Protein AF-A0A7S0GZ82-F1 (afdb_monomer)

Structure (mmCIF, N/CA/C/O backbone):
data_AF-A0A7S0GZ82-F1
#
_entry.id   AF-A0A7S0GZ82-F1
#
loop_
_atom_site.group_PDB
_atom_site.id
_atom_site.type_symbol
_atom_site.label_atom_id
_atom_site.label_alt_id
_atom_site.label_comp_id
_atom_site.label_asym_id
_atom_site.label_entity_id
_atom_site.label_seq_id
_atom_site.pdbx_PDB_ins_code
_atom_site.Cartn_x
_atom_site.Cartn_y
_atom_site.Cartn_z
_atom_site.occupancy
_atom_site.B_iso_or_equiv
_atom_site.auth_seq_id
_atom_site.auth_comp_id
_atom_site.auth_asym_id
_atom_site.auth_atom_id
_atom_site.pdbx_PDB_model_num
ATOM 1 N N . HIS A 1 1 ? 10.972 -6.350 17.925 1.00 55.09 1 HIS A N 1
ATOM 2 C CA . HIS A 1 1 ? 10.378 -7.215 16.885 1.00 55.09 1 HIS A CA 1
ATOM 3 C C . HIS A 1 1 ? 10.579 -6.551 15.527 1.00 55.09 1 HIS A C 1
ATOM 5 O O . HIS A 1 1 ? 10.264 -5.374 15.407 1.00 55.09 1 HIS A O 1
ATOM 11 N N . GLY A 1 2 ? 11.184 -7.245 14.557 1.00 80.50 2 GLY A N 1
ATOM 12 C CA . GLY A 1 2 ? 11.593 -6.680 13.264 1.00 80.50 2 GLY A CA 1
ATOM 13 C C . GLY A 1 2 ? 10.922 -7.385 12.092 1.00 80.50 2 GLY A C 1
ATOM 14 O O . GLY A 1 2 ? 11.590 -8.110 11.371 1.00 80.50 2 GLY A O 1
ATOM 15 N N . PHE A 1 3 ? 9.617 -7.181 11.917 1.00 86.56 3 PHE A N 1
ATOM 16 C CA . PHE A 1 3 ? 8.855 -7.763 10.811 1.00 86.56 3 PHE A CA 1
ATOM 17 C C . PHE A 1 3 ? 8.392 -6.688 9.828 1.00 86.56 3 PHE A C 1
ATOM 19 O O . PHE A 1 3 ? 8.138 -5.553 10.230 1.00 86.56 3 PHE A O 1
ATOM 26 N N . ILE A 1 4 ? 8.271 -7.078 8.562 1.00 88.12 4 ILE A N 1
ATOM 27 C CA . ILE A 1 4 ? 7.605 -6.334 7.491 1.00 88.12 4 ILE A CA 1
ATOM 28 C C . ILE A 1 4 ? 6.388 -7.164 7.082 1.00 88.12 4 ILE A C 1
ATOM 30 O O . ILE A 1 4 ? 6.534 -8.348 6.779 1.00 88.12 4 ILE A O 1
ATOM 34 N N . HIS A 1 5 ? 5.199 -6.575 7.091 1.00 91.12 5 HIS A N 1
ATOM 35 C CA . HIS A 1 5 ? 3.940 -7.257 6.810 1.00 91.12 5 HIS A CA 1
ATOM 36 C C . HIS A 1 5 ? 3.747 -7.540 5.316 1.00 91.12 5 HIS A C 1
ATOM 38 O O . HIS A 1 5 ? 3.262 -8.614 4.966 1.00 91.12 5 HIS A O 1
ATOM 44 N N . ARG A 1 6 ? 4.113 -6.592 4.439 1.00 90.44 6 ARG A N 1
ATOM 45 C CA . ARG A 1 6 ? 4.006 -6.689 2.964 1.00 90.44 6 ARG A CA 1
ATOM 46 C C . ARG A 1 6 ? 2.587 -6.850 2.399 1.00 90.44 6 ARG A C 1
ATOM 48 O O . ARG A 1 6 ? 2.430 -7.120 1.213 1.00 90.44 6 ARG A O 1
ATOM 55 N N . ASP A 1 7 ? 1.548 -6.686 3.216 1.00 91.94 7 ASP A N 1
ATOM 56 C CA . ASP A 1 7 ? 0.157 -6.749 2.740 1.00 91.94 7 ASP A CA 1
ATOM 57 C C . ASP A 1 7 ? -0.799 -5.917 3.603 1.00 91.94 7 ASP A C 1
ATOM 59 O O . ASP A 1 7 ? -1.911 -6.326 3.926 1.00 91.94 7 ASP A O 1
ATOM 63 N N . ILE A 1 8 ? -0.361 -4.728 4.017 1.00 92.56 8 ILE A N 1
ATOM 64 C CA . ILE A 1 8 ? -1.237 -3.799 4.734 1.00 92.56 8 ILE A CA 1
ATOM 65 C C . ILE A 1 8 ? -2.266 -3.230 3.746 1.00 92.56 8 ILE A C 1
ATOM 67 O O . ILE A 1 8 ? -1.924 -2.520 2.803 1.00 92.56 8 ILE A O 1
ATOM 71 N N . ALA A 1 9 ? -3.534 -3.562 3.971 1.00 93.25 9 ALA A N 1
ATOM 72 C CA . ALA A 1 9 ? -4.683 -3.112 3.188 1.00 93.25 9 ALA A CA 1
ATOM 73 C C . ALA A 1 9 ? -5.940 -3.115 4.068 1.00 93.25 9 ALA A C 1
ATOM 75 O O . ALA A 1 9 ? -5.981 -3.831 5.072 1.00 93.25 9 ALA A O 1
ATOM 76 N N . CYS A 1 10 ? -7.003 -2.395 3.683 1.00 92.69 10 CYS A N 1
ATOM 77 C CA . CYS A 1 10 ? -8.222 -2.329 4.501 1.00 92.69 10 CYS A CA 1
ATOM 78 C C . CYS A 1 10 ? -8.836 -3.717 4.748 1.00 92.69 10 CYS A C 1
ATOM 80 O O . CYS A 1 10 ? -9.351 -3.970 5.833 1.00 92.69 10 CYS A O 1
ATOM 82 N N . ARG A 1 11 ? -8.733 -4.636 3.777 1.00 94.31 11 ARG A N 1
ATOM 83 C CA . ARG A 1 11 ? -9.207 -6.027 3.918 1.00 94.31 11 ARG A CA 1
ATOM 84 C C . ARG A 1 11 ? -8.518 -6.812 5.045 1.00 94.31 11 ARG A C 1
ATOM 86 O O . ARG A 1 11 ? -9.114 -7.749 5.557 1.00 94.31 11 ARG A O 1
ATOM 93 N N . ASN A 1 12 ? -7.310 -6.403 5.440 1.00 94.50 12 ASN A N 1
ATOM 94 C CA . ASN A 1 12 ? -6.502 -7.054 6.473 1.00 94.50 12 ASN A CA 1
ATOM 95 C C . ASN A 1 12 ? -6.578 -6.312 7.823 1.00 94.50 12 ASN A C 1
ATOM 97 O O . ASN A 1 12 ? -5.894 -6.688 8.777 1.00 94.50 12 ASN A O 1
ATOM 101 N N . ILE A 1 13 ? -7.425 -5.280 7.929 1.00 94.06 13 ILE A N 1
ATOM 102 C CA . ILE A 1 13 ? -7.748 -4.583 9.179 1.00 94.06 13 ILE A CA 1
ATOM 103 C C . ILE A 1 13 ? -9.045 -5.172 9.748 1.00 94.06 13 ILE A C 1
ATOM 105 O O . ILE A 1 13 ? -10.124 -5.009 9.182 1.00 94.06 13 ILE A O 1
ATOM 109 N N . LEU A 1 14 ? -8.955 -5.823 10.905 1.00 93.69 14 LEU A N 1
ATOM 110 C CA . LEU A 1 14 ? -10.099 -6.397 11.609 1.00 93.69 14 LEU A CA 1
ATOM 111 C C . LEU A 1 14 ? -10.657 -5.406 12.626 1.00 93.69 14 LEU A C 1
ATOM 113 O O . LEU A 1 14 ? -9.934 -4.946 13.510 1.00 93.69 14 LEU A O 1
ATOM 117 N N . VAL A 1 15 ? -11.960 -5.140 12.558 1.00 92.06 15 VAL A N 1
ATOM 118 C CA . VAL A 1 15 ? -12.691 -4.413 13.603 1.00 92.06 15 VAL A CA 1
ATOM 119 C C . VAL A 1 15 ? -13.235 -5.430 14.599 1.00 92.06 15 VAL A C 1
ATOM 121 O O . VAL A 1 15 ? -14.064 -6.264 14.250 1.00 92.06 15 VAL A O 1
ATOM 124 N N . THR A 1 16 ? -12.748 -5.387 15.838 1.00 89.12 16 THR A N 1
ATOM 125 C CA . THR A 1 16 ? -13.047 -6.421 16.845 1.00 89.12 16 THR A CA 1
ATOM 126 C C . THR A 1 16 ? -14.155 -6.007 17.807 1.00 89.12 16 THR A C 1
ATOM 128 O O . THR A 1 16 ? -15.093 -6.764 18.042 1.00 89.12 16 THR A O 1
ATOM 131 N N . HIS A 1 17 ? -14.082 -4.790 18.345 1.00 86.00 17 HIS A N 1
ATOM 132 C CA . HIS A 1 17 ? -15.064 -4.270 19.290 1.00 86.00 17 HIS A CA 1
ATOM 133 C C . HIS A 1 17 ? -15.337 -2.795 19.028 1.00 86.00 17 HIS A C 1
ATOM 135 O O . HIS A 1 17 ? -14.408 -2.018 18.815 1.00 86.00 17 HIS A O 1
ATOM 141 N N . VAL A 1 18 ? -16.611 -2.415 19.117 1.00 84.38 18 VAL A N 1
ATOM 142 C CA . VAL A 1 18 ? -17.058 -1.021 19.129 1.00 84.38 18 VAL A CA 1
ATOM 143 C C . VAL A 1 18 ? -17.829 -0.808 20.428 1.00 84.38 18 VAL A C 1
ATOM 145 O O . VAL A 1 18 ? -18.901 -1.381 20.618 1.00 84.38 18 VAL A O 1
ATOM 148 N N . ARG A 1 19 ? -17.266 -0.037 21.362 1.00 86.25 19 ARG A N 1
ATOM 149 C CA . ARG A 1 19 ? -17.923 0.329 22.630 1.00 86.25 19 ARG A CA 1
ATOM 150 C C . ARG A 1 19 ? -17.657 1.791 22.939 1.00 86.25 19 ARG A C 1
ATOM 152 O O . ARG A 1 19 ? -16.510 2.210 22.904 1.00 86.25 19 ARG A O 1
ATOM 159 N N . ASN A 1 20 ? -18.698 2.547 23.287 1.00 82.06 20 ASN A N 1
ATOM 160 C CA . ASN A 1 20 ? -18.589 3.947 23.719 1.00 82.06 20 ASN A CA 1
ATOM 161 C C . ASN A 1 20 ? -17.733 4.815 22.771 1.00 82.06 20 ASN A C 1
ATOM 163 O O . ASN A 1 20 ? -16.850 5.537 23.219 1.00 82.06 20 ASN A O 1
ATOM 167 N N . ASN A 1 21 ? -17.962 4.706 21.456 1.00 76.81 21 ASN A N 1
ATOM 168 C CA . ASN A 1 21 ? -17.175 5.362 20.395 1.00 76.81 21 ASN A CA 1
ATOM 169 C C . ASN A 1 21 ? -15.694 4.941 20.298 1.00 76.81 21 ASN A C 1
ATOM 171 O O . ASN A 1 21 ? -14.969 5.454 19.448 1.00 76.81 21 ASN A O 1
ATOM 175 N N . LEU A 1 22 ? -15.242 3.978 21.102 1.00 77.81 22 LEU A N 1
ATOM 176 C CA . LEU A 1 22 ? -13.926 3.368 20.985 1.00 77.81 22 LEU A CA 1
ATOM 177 C C . LEU A 1 22 ? -14.011 2.153 20.057 1.00 77.81 22 LEU A C 1
ATOM 179 O O . LEU A 1 22 ? -14.752 1.202 20.321 1.00 77.81 22 LEU A O 1
ATOM 183 N N . THR A 1 23 ? -13.242 2.192 18.971 1.00 86.31 23 THR A N 1
ATOM 184 C CA . THR A 1 23 ? -13.138 1.095 18.003 1.00 86.31 23 THR A CA 1
ATOM 185 C C . THR A 1 23 ? -11.793 0.404 18.178 1.00 86.31 23 THR A C 1
ATOM 187 O O . THR A 1 23 ? -10.749 1.026 18.001 1.00 86.31 23 THR A O 1
ATOM 190 N N . SER A 1 24 ? -11.806 -0.881 18.528 1.00 89.31 24 SER A N 1
ATOM 191 C CA . SER A 1 24 ? -10.594 -1.697 18.600 1.00 89.31 24 SER A CA 1
ATOM 192 C C . SER A 1 24 ? -10.333 -2.360 17.252 1.00 89.31 24 SER A C 1
ATOM 194 O O . SER A 1 24 ? -11.157 -3.146 16.769 1.00 89.31 24 SER A O 1
ATOM 196 N N . VAL A 1 25 ? -9.177 -2.049 16.664 1.00 91.56 25 VAL A N 1
ATOM 197 C CA . VAL A 1 25 ? -8.735 -2.588 15.375 1.00 91.56 25 VAL A CA 1
ATOM 198 C C . VAL A 1 25 ? -7.473 -3.430 15.530 1.00 91.56 25 VAL A C 1
ATOM 200 O O . VAL A 1 25 ? -6.63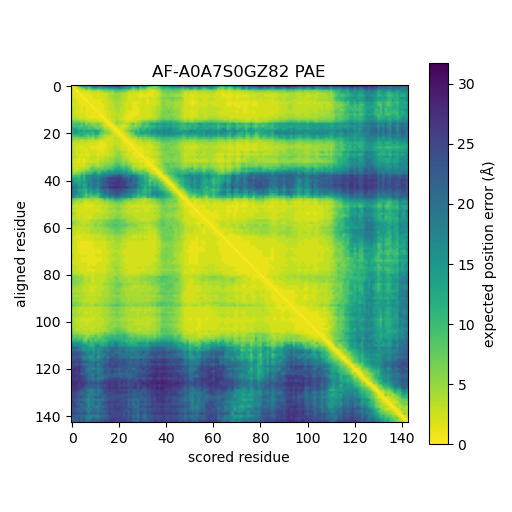5 -3.149 16.388 1.00 91.56 25 VAL A O 1
ATOM 203 N N . LYS A 1 26 ? -7.336 -4.473 14.709 1.00 92.69 26 LYS A N 1
ATOM 204 C CA . LYS A 1 26 ? -6.149 -5.337 14.663 1.00 92.69 26 LYS A CA 1
ATOM 205 C C . LYS A 1 26 ? -5.717 -5.5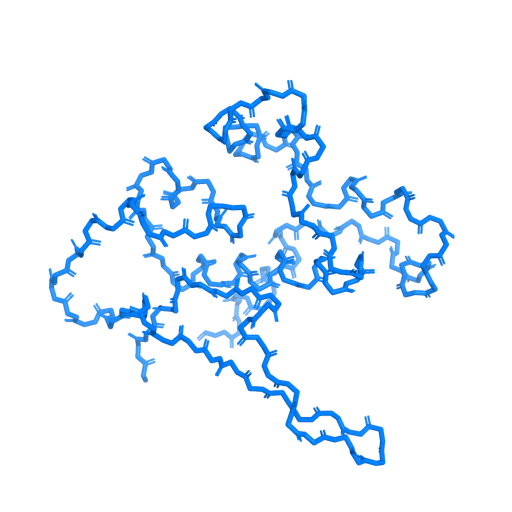75 13.222 1.00 92.69 26 LYS A C 1
ATOM 207 O O . LYS A 1 26 ? -6.563 -5.755 12.354 1.00 92.69 26 LYS A O 1
ATOM 212 N N . ILE A 1 27 ? -4.409 -5.607 12.990 1.00 93.56 27 ILE A N 1
ATOM 213 C CA . ILE A 1 27 ? -3.836 -6.048 11.715 1.00 93.56 27 ILE A CA 1
ATOM 214 C C . ILE A 1 27 ? -3.846 -7.583 11.688 1.00 93.56 27 ILE A C 1
ATOM 216 O O . ILE A 1 27 ? -3.616 -8.226 12.716 1.00 93.56 27 ILE A O 1
ATOM 220 N N . SER A 1 28 ? -4.148 -8.160 10.531 1.00 93.88 28 SER A N 1
ATOM 221 C CA . SER A 1 28 ? -4.253 -9.602 10.305 1.00 93.88 28 SER A CA 1
ATOM 222 C C . SER A 1 28 ? -3.579 -10.013 8.996 1.00 93.88 28 SER A C 1
ATOM 224 O O . SER A 1 28 ? -3.146 -9.156 8.241 1.00 93.88 28 SER A O 1
ATOM 226 N N . ASP A 1 29 ? -3.530 -11.321 8.739 1.00 90.81 29 ASP A N 1
ATOM 227 C CA . ASP A 1 29 ? -2.945 -11.927 7.536 1.00 90.81 29 ASP A CA 1
ATOM 228 C C . ASP A 1 29 ? -1.430 -11.704 7.366 1.00 90.81 29 ASP A C 1
ATOM 230 O O . ASP A 1 29 ? -0.932 -11.041 6.460 1.00 90.81 29 ASP A O 1
ATOM 234 N N . PHE A 1 30 ? -0.666 -12.347 8.248 1.00 89.94 30 PHE A N 1
ATOM 235 C CA . PHE A 1 30 ? 0.796 -12.371 8.202 1.00 89.94 30 PHE A CA 1
ATOM 236 C C . PHE A 1 30 ? 1.345 -13.425 7.223 1.00 89.94 30 PHE A C 1
ATOM 238 O O . PHE A 1 30 ? 2.524 -13.764 7.302 1.00 89.94 30 PHE A O 1
ATOM 245 N N . GLY A 1 31 ? 0.531 -13.960 6.301 1.00 87.50 31 GLY A N 1
ATOM 246 C CA . GLY A 1 31 ? 0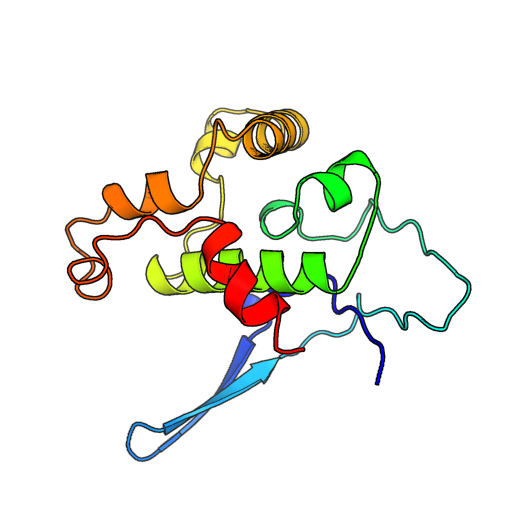.961 -14.992 5.345 1.00 87.50 31 GLY A CA 1
ATOM 247 C C . GLY A 1 31 ? 2.083 -14.529 4.408 1.00 87.50 31 GLY A C 1
ATOM 248 O O . GLY A 1 31 ? 2.861 -15.341 3.910 1.00 87.50 31 GLY A O 1
ATOM 249 N N . LEU A 1 32 ? 2.202 -13.211 4.225 1.00 86.50 32 LEU A N 1
ATOM 250 C CA . LEU A 1 32 ? 3.293 -12.559 3.508 1.00 86.50 32 LEU A CA 1
ATOM 251 C C . LEU A 1 32 ? 4.272 -11.845 4.443 1.00 86.50 32 LEU A C 1
ATOM 253 O O . LEU A 1 32 ? 5.181 -11.193 3.946 1.00 86.50 32 LEU A O 1
ATOM 257 N N . ALA A 1 33 ? 4.168 -11.952 5.764 1.00 87.94 33 ALA A N 1
ATOM 258 C CA . ALA A 1 33 ? 5.103 -11.264 6.646 1.00 87.94 33 ALA A CA 1
ATOM 259 C C . ALA A 1 33 ? 6.523 -11.847 6.536 1.00 87.94 33 ALA A C 1
ATOM 261 O O . ALA A 1 33 ? 6.720 -13.025 6.242 1.00 87.94 33 ALA A O 1
ATOM 262 N N . TYR A 1 34 ? 7.523 -11.004 6.765 1.00 84.88 34 TYR A N 1
ATOM 263 C CA . TYR A 1 34 ? 8.935 -11.365 6.685 1.00 84.88 34 TYR A CA 1
ATOM 264 C C . TYR A 1 34 ? 9.715 -10.764 7.853 1.00 84.88 34 TYR A C 1
ATOM 266 O O . TYR A 1 34 ? 9.523 -9.597 8.198 1.00 84.88 34 TYR A O 1
ATOM 274 N N . ASN A 1 35 ? 10.593 -11.561 8.463 1.00 85.31 35 ASN A N 1
ATOM 275 C CA . ASN A 1 35 ? 11.490 -11.106 9.517 1.00 85.31 35 ASN A CA 1
ATOM 276 C C . ASN A 1 35 ? 12.762 -10.521 8.896 1.00 85.31 35 ASN A C 1
ATOM 278 O O . ASN A 1 35 ? 13.473 -11.197 8.162 1.00 85.31 35 ASN A O 1
ATOM 282 N N . ILE A 1 36 ? 13.083 -9.277 9.243 1.00 78.19 36 ILE A N 1
ATOM 283 C CA . ILE A 1 36 ? 14.251 -8.540 8.737 1.00 78.19 36 ILE A CA 1
ATOM 284 C C . ILE A 1 36 ? 15.571 -9.241 9.117 1.00 78.19 36 ILE A C 1
ATOM 286 O O . ILE A 1 36 ? 16.585 -9.039 8.455 1.00 78.19 36 ILE A O 1
ATOM 290 N N . GLY A 1 37 ? 15.569 -10.065 10.171 1.00 72.25 37 GLY A N 1
ATOM 291 C CA . GLY A 1 37 ? 16.732 -10.852 10.586 1.00 72.25 37 GLY A CA 1
ATOM 292 C C . GLY A 1 37 ? 17.004 -12.104 9.744 1.00 72.25 37 GLY A C 1
ATOM 293 O O . GLY A 1 37 ? 18.103 -12.652 9.830 1.00 72.25 37 GLY A O 1
ATOM 294 N N . ASP A 1 38 ? 16.049 -12.559 8.931 1.00 69.44 38 ASP A N 1
ATOM 295 C CA . ASP A 1 38 ? 16.197 -13.793 8.159 1.00 69.44 38 ASP A CA 1
ATOM 296 C C . ASP A 1 38 ? 16.950 -13.497 6.857 1.00 69.44 38 ASP A C 1
ATOM 298 O O . ASP A 1 38 ? 16.506 -12.698 6.047 1.00 69.44 38 ASP A O 1
ATOM 302 N N . GLN A 1 39 ? 18.075 -14.159 6.582 1.00 55.44 39 GLN A N 1
ATOM 303 C CA . GLN A 1 39 ? 18.896 -13.877 5.385 1.00 55.44 39 GLN A CA 1
ATOM 304 C C . GLN A 1 39 ? 18.229 -14.237 4.040 1.00 55.44 39 GLN A C 1
ATOM 306 O O . GLN A 1 39 ? 18.794 -14.004 2.972 1.00 55.44 39 GLN A O 1
ATOM 311 N N . VAL A 1 40 ? 17.023 -14.806 4.066 1.00 55.19 40 VAL A N 1
ATOM 312 C CA . VAL A 1 40 ? 16.300 -15.233 2.870 1.00 55.19 40 VAL A CA 1
ATOM 313 C C . VAL A 1 40 ? 15.437 -14.083 2.353 1.00 55.19 40 VAL A C 1
ATOM 315 O O . VAL A 1 40 ? 14.282 -13.933 2.743 1.00 55.19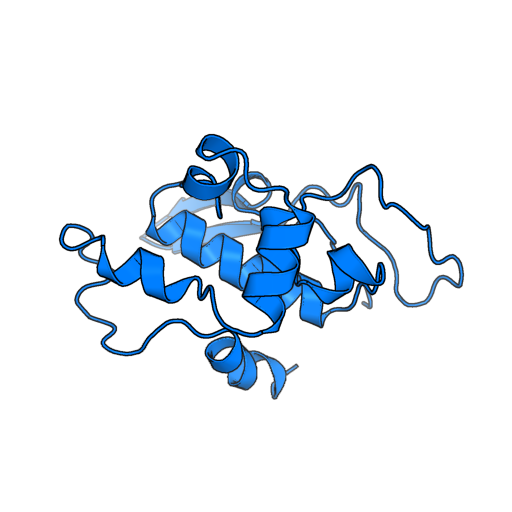 40 VAL A O 1
ATOM 318 N N . GLN A 1 41 ? 15.968 -13.288 1.422 1.00 55.53 41 GLN A N 1
ATOM 319 C CA . GLN A 1 41 ? 15.130 -12.403 0.610 1.00 55.53 41 GLN A CA 1
ATOM 320 C C . GLN A 1 41 ? 14.290 -13.258 -0.345 1.00 55.53 41 GLN A C 1
ATOM 322 O O . GLN A 1 41 ? 14.712 -13.587 -1.452 1.00 55.53 41 GLN A O 1
ATOM 327 N N . VAL A 1 42 ? 13.097 -13.671 0.087 1.00 55.66 42 VAL A N 1
ATOM 328 C CA . VAL A 1 42 ? 12.179 -14.398 -0.795 1.00 55.66 42 VAL A CA 1
ATOM 329 C C . VAL A 1 42 ? 11.691 -13.421 -1.867 1.00 55.66 42 VAL A C 1
ATOM 331 O O . VAL A 1 42 ? 10.928 -12.497 -1.574 1.00 55.66 42 VAL A O 1
ATOM 334 N N . SER A 1 43 ? 12.128 -13.619 -3.113 1.00 54.72 43 SER A N 1
ATOM 335 C CA . SER A 1 43 ? 11.700 -12.842 -4.280 1.00 54.72 43 SER A CA 1
ATOM 336 C C . SER A 1 43 ? 10.242 -13.171 -4.641 1.00 54.72 43 SER A C 1
ATOM 338 O O . SER A 1 43 ? 9.959 -13.888 -5.600 1.00 54.72 43 SER A O 1
ATOM 340 N N . LEU A 1 44 ? 9.286 -12.677 -3.856 1.00 56.78 44 LEU A N 1
ATOM 341 C CA . LEU A 1 44 ? 7.854 -12.949 -4.026 1.00 56.78 44 LEU A CA 1
ATOM 342 C C . LEU A 1 44 ? 7.189 -11.935 -4.960 1.00 56.78 44 LEU A C 1
ATOM 344 O O . LEU A 1 44 ? 6.180 -11.326 -4.610 1.00 56.78 44 LEU A O 1
ATOM 348 N N . ARG A 1 45 ? 7.720 -11.763 -6.178 1.00 56.41 45 ARG A N 1
ATOM 349 C CA . ARG A 1 45 ? 7.063 -10.924 -7.201 1.00 56.41 45 ARG A CA 1
ATOM 350 C C . ARG A 1 45 ? 5.638 -11.398 -7.537 1.00 56.41 45 ARG A C 1
ATOM 352 O O . ARG A 1 45 ? 4.855 -10.613 -8.052 1.00 56.41 45 ARG A O 1
ATOM 359 N N . SER A 1 46 ? 5.294 -12.657 -7.257 1.00 54.72 46 SER A N 1
ATOM 360 C CA . SER A 1 46 ? 4.049 -13.293 -7.702 1.00 54.72 46 SER A CA 1
ATOM 361 C C . SER A 1 46 ? 2.850 -13.170 -6.753 1.00 54.72 46 SER A C 1
ATOM 363 O O . SER A 1 46 ? 1.761 -13.565 -7.156 1.00 54.72 46 SER A O 1
ATOM 365 N N . ALA A 1 47 ? 3.005 -12.650 -5.527 1.00 60.91 47 ALA A N 1
ATOM 366 C CA . ALA A 1 47 ? 1.947 -12.743 -4.508 1.00 60.91 47 ALA A CA 1
ATOM 367 C C . ALA A 1 47 ? 1.522 -11.420 -3.843 1.00 60.91 47 ALA A C 1
ATOM 369 O O . ALA A 1 47 ? 0.617 -11.444 -3.015 1.00 60.91 47 ALA A O 1
ATOM 370 N N . PHE A 1 48 ? 2.137 -10.275 -4.163 1.00 71.00 48 PHE A N 1
ATOM 371 C CA . PHE A 1 48 ? 1.899 -9.040 -3.402 1.00 71.00 48 PHE A CA 1
ATOM 372 C C . PHE A 1 48 ? 0.895 -8.081 -4.068 1.00 71.00 48 PHE A C 1
ATOM 374 O O . PHE A 1 48 ? 0.830 -7.936 -5.292 1.00 71.00 48 PHE A O 1
ATOM 381 N N . SER A 1 49 ? 0.111 -7.389 -3.238 1.00 83.94 49 SER A N 1
ATOM 382 C CA . SER A 1 49 ? -0.950 -6.464 -3.653 1.00 83.94 49 SER A CA 1
ATOM 383 C C . SER A 1 49 ? -0.393 -5.145 -4.183 1.00 83.94 49 SER A C 1
ATOM 385 O O . SER A 1 49 ? -0.346 -4.142 -3.464 1.00 83.94 49 SER A O 1
ATOM 387 N N . TRP A 1 50 ? 0.018 -5.136 -5.452 1.00 88.31 50 TRP A N 1
ATOM 388 C CA . TRP A 1 50 ? 0.741 -4.017 -6.062 1.00 88.31 50 TRP A CA 1
ATOM 389 C C . TRP A 1 50 ? 0.148 -2.612 -5.821 1.00 88.31 50 TRP A C 1
ATOM 391 O O . TRP A 1 50 ? 0.947 -1.715 -5.571 1.00 88.31 50 TRP A O 1
ATOM 401 N N . PRO A 1 51 ? -1.184 -2.363 -5.798 1.00 89.25 51 PRO A N 1
ATOM 402 C CA . PRO A 1 51 ? -1.704 -0.999 -5.638 1.00 89.25 51 PRO A CA 1
ATOM 403 C C . PRO A 1 51 ? -1.403 -0.360 -4.274 1.00 89.25 51 PRO A C 1
ATOM 405 O O . PRO A 1 51 ? -1.440 0.862 -4.160 1.00 89.25 51 PRO A O 1
ATOM 408 N N . TRP A 1 52 ? -1.123 -1.168 -3.246 1.00 91.69 52 TRP A N 1
ATOM 409 C CA . TRP A 1 52 ? -0.790 -0.701 -1.893 1.00 91.69 52 TRP A CA 1
ATOM 410 C C . TRP A 1 52 ? 0.716 -0.573 -1.666 1.00 91.69 52 TRP A C 1
ATOM 412 O O . TRP A 1 52 ? 1.133 -0.170 -0.590 1.00 91.69 52 TRP A O 1
ATOM 422 N N . HIS A 1 53 ? 1.540 -0.896 -2.658 1.00 88.12 53 HIS A N 1
ATOM 423 C CA . HIS A 1 53 ? 2.988 -0.888 -2.510 1.00 88.12 53 HIS A CA 1
ATOM 424 C C . HIS A 1 53 ? 3.609 0.376 -3.106 1.00 88.12 53 HIS A C 1
ATOM 426 O O . HIS A 1 53 ? 3.065 0.935 -4.064 1.00 88.12 53 HIS A O 1
ATOM 432 N N . PRO A 1 54 ? 4.745 0.836 -2.560 1.00 85.88 54 PRO A N 1
ATOM 433 C CA . PRO A 1 54 ? 5.497 1.915 -3.170 1.00 85.88 54 PRO A CA 1
ATOM 434 C C . PRO A 1 54 ? 6.178 1.430 -4.467 1.00 85.88 54 PRO A C 1
ATOM 436 O O . PRO A 1 54 ? 6.360 0.219 -4.665 1.00 85.88 54 PRO A O 1
ATOM 439 N N . PRO A 1 55 ? 6.555 2.346 -5.376 1.00 85.81 55 PRO A N 1
ATOM 440 C CA . PRO A 1 55 ? 7.104 1.980 -6.680 1.00 85.81 55 PRO A CA 1
ATOM 441 C C . PRO A 1 55 ? 8.380 1.128 -6.590 1.00 85.81 55 PRO A C 1
ATOM 443 O O . PRO A 1 55 ? 8.533 0.202 -7.383 1.00 85.81 55 PRO A O 1
ATOM 446 N N . GLU A 1 56 ? 9.255 1.350 -5.607 1.00 81.62 56 GLU A N 1
ATOM 447 C CA . GLU A 1 56 ? 10.480 0.560 -5.402 1.00 81.62 56 GLU A CA 1
ATOM 448 C C . GLU A 1 56 ? 10.207 -0.915 -5.054 1.00 81.62 56 GLU A C 1
ATOM 450 O O . GLU A 1 56 ? 10.966 -1.801 -5.450 1.00 81.62 56 GLU A O 1
ATOM 455 N N . CYS A 1 57 ? 9.087 -1.228 -4.391 1.00 84.38 57 CYS A N 1
ATOM 456 C CA . CYS A 1 57 ? 8.663 -2.618 -4.187 1.00 84.38 57 CYS A CA 1
ATOM 457 C C . CYS A 1 57 ? 8.266 -3.271 -5.515 1.00 84.38 57 CYS A C 1
ATOM 459 O O . CYS A 1 57 ? 8.529 -4.452 -5.737 1.00 84.38 57 CYS A O 1
ATOM 461 N N . TYR A 1 58 ? 7.634 -2.510 -6.410 1.00 83.50 58 TYR A N 1
ATOM 462 C CA . TYR A 1 58 ? 7.193 -3.021 -7.704 1.00 83.50 58 TYR A CA 1
ATOM 463 C C . TYR A 1 58 ? 8.347 -3.188 -8.698 1.00 83.50 58 TYR A C 1
ATOM 465 O O . TYR A 1 58 ? 8.418 -4.196 -9.401 1.00 83.50 58 TYR A O 1
ATOM 473 N N . ILE A 1 59 ? 9.253 -2.215 -8.749 1.00 80.75 59 ILE A N 1
ATOM 474 C CA . ILE A 1 59 ? 10.338 -2.147 -9.733 1.00 80.75 59 ILE A CA 1
ATOM 475 C C . ILE A 1 59 ? 11.519 -3.010 -9.277 1.00 80.75 59 ILE A C 1
ATOM 477 O O . ILE A 1 59 ? 11.951 -3.915 -9.997 1.00 80.75 59 ILE A O 1
ATOM 481 N N . ASP A 1 60 ? 11.970 -2.794 -8.043 1.00 81.75 60 ASP A N 1
ATOM 482 C CA . ASP A 1 60 ? 13.222 -3.349 -7.530 1.00 81.75 60 ASP A CA 1
ATOM 483 C C . ASP A 1 60 ? 13.000 -4.482 -6.520 1.00 81.75 60 ASP A C 1
ATOM 485 O O . ASP A 1 60 ? 13.954 -5.103 -6.059 1.00 81.75 60 ASP A O 1
ATOM 489 N N . SER A 1 61 ? 11.740 -4.792 -6.181 1.00 82.25 61 SER A N 1
ATOM 490 C CA . SER A 1 61 ? 11.403 -5.788 -5.150 1.00 82.25 61 SER A CA 1
ATOM 491 C C . SER A 1 61 ? 12.010 -5.456 -3.779 1.00 82.25 61 SER A C 1
ATOM 493 O O . SER A 1 61 ? 12.294 -6.349 -2.981 1.00 82.25 61 SER A O 1
ATOM 495 N N . LEU A 1 62 ? 12.175 -4.159 -3.494 1.00 81.25 62 LEU A N 1
ATOM 496 C CA . LEU A 1 62 ? 12.735 -3.649 -2.245 1.00 81.25 62 LEU A CA 1
ATOM 497 C C . LEU A 1 62 ? 11.638 -3.454 -1.201 1.00 81.25 62 LEU A C 1
ATOM 499 O O . LEU A 1 62 ? 10.937 -2.444 -1.201 1.00 81.25 62 LEU A O 1
ATOM 503 N N . PHE A 1 63 ? 11.508 -4.414 -0.289 1.00 81.62 63 PHE A N 1
ATOM 504 C CA . PHE A 1 63 ? 10.588 -4.324 0.842 1.00 81.62 63 PHE A CA 1
ATOM 505 C C . PHE A 1 63 ? 11.314 -3.797 2.075 1.00 81.62 63 PHE A C 1
ATOM 507 O O . PHE A 1 63 ? 12.391 -4.264 2.441 1.00 81.62 63 PHE A O 1
ATOM 514 N N . SER A 1 64 ? 10.698 -2.831 2.743 1.00 81.75 64 SER A N 1
ATOM 515 C CA . SER A 1 64 ? 11.214 -2.237 3.972 1.00 81.75 64 SER A CA 1
ATOM 516 C C . SER A 1 64 ? 10.058 -1.906 4.910 1.00 81.75 64 SER A C 1
ATOM 518 O O . SER A 1 64 ? 8.895 -1.929 4.509 1.00 81.75 64 SER A O 1
ATOM 520 N N . LYS A 1 65 ? 10.365 -1.513 6.148 1.00 84.62 65 LYS A N 1
ATOM 521 C CA . LYS A 1 65 ? 9.353 -0.919 7.037 1.00 84.62 65 LYS A CA 1
ATOM 522 C C . LYS A 1 65 ? 8.675 0.305 6.401 1.00 84.62 65 LYS A C 1
ATOM 524 O O . LYS A 1 65 ? 7.492 0.529 6.620 1.00 84.62 65 LYS A O 1
ATOM 529 N N . GLY A 1 66 ? 9.399 1.067 5.574 1.00 80.94 66 GLY A N 1
ATOM 530 C CA . GLY A 1 66 ? 8.843 2.202 4.832 1.00 80.94 66 GLY A CA 1
ATOM 531 C C . GLY A 1 66 ? 7.770 1.792 3.819 1.00 80.94 66 GLY A C 1
ATOM 532 O O . GLY A 1 66 ? 6.815 2.537 3.610 1.00 80.94 66 GLY A O 1
ATOM 533 N N . ALA A 1 67 ? 7.861 0.583 3.257 1.00 84.00 67 ALA A N 1
ATOM 534 C CA . ALA A 1 67 ? 6.832 0.053 2.367 1.00 84.00 67 ALA A CA 1
ATOM 535 C C . ALA A 1 67 ? 5.513 -0.229 3.105 1.00 84.00 67 ALA A C 1
ATOM 537 O O . ALA A 1 67 ? 4.445 0.094 2.591 1.00 84.00 67 ALA A O 1
ATOM 538 N N . ASP A 1 68 ? 5.579 -0.748 4.334 1.00 87.50 68 ASP A N 1
ATOM 539 C CA . ASP A 1 68 ? 4.395 -0.922 5.185 1.00 87.50 68 ASP A CA 1
ATOM 540 C C . ASP A 1 68 ? 3.770 0.433 5.569 1.00 87.50 68 ASP A C 1
ATOM 542 O O . ASP A 1 68 ? 2.546 0.574 5.587 1.00 87.50 68 ASP A O 1
ATOM 546 N N . VAL A 1 69 ? 4.592 1.462 5.813 1.00 85.69 69 VAL A N 1
ATOM 547 C CA . VAL A 1 69 ? 4.111 2.835 6.062 1.00 85.69 69 VAL A CA 1
ATOM 548 C C . VAL A 1 69 ? 3.402 3.407 4.830 1.00 85.69 69 VAL A C 1
ATOM 550 O O . VAL A 1 69 ? 2.333 4.010 4.953 1.00 85.69 69 VAL A O 1
ATOM 553 N N . TRP A 1 70 ? 3.943 3.187 3.630 1.00 86.56 70 TRP A N 1
ATOM 554 C CA . TRP A 1 70 ? 3.271 3.560 2.383 1.00 86.56 70 TRP A CA 1
ATOM 555 C C . TRP A 1 70 ? 1.915 2.858 2.243 1.00 86.56 70 TRP A C 1
ATOM 557 O O . TRP A 1 70 ? 0.896 3.506 1.992 1.00 86.56 70 TRP A O 1
ATOM 567 N N . ALA A 1 71 ? 1.889 1.542 2.458 1.00 89.44 71 ALA A N 1
ATOM 568 C CA . ALA A 1 71 ? 0.685 0.724 2.376 1.00 89.44 71 ALA A CA 1
ATOM 569 C C . ALA A 1 71 ? -0.387 1.153 3.390 1.00 89.44 71 ALA A C 1
ATOM 571 O O . ALA A 1 71 ? -1.578 1.194 3.062 1.00 89.44 71 ALA A O 1
ATOM 572 N N . LEU A 1 72 ? 0.020 1.579 4.589 1.00 88.44 72 LEU A N 1
ATOM 573 C CA . LEU A 1 72 ? -0.869 2.204 5.567 1.00 88.44 72 LEU A CA 1
ATOM 574 C C . LEU A 1 72 ? -1.485 3.505 5.027 1.00 88.44 72 LEU A C 1
ATOM 576 O O . LEU A 1 72 ? -2.690 3.709 5.164 1.00 88.44 72 LEU A O 1
ATOM 580 N N . GLY A 1 73 ? -0.702 4.355 4.359 1.00 85.00 73 GLY A N 1
ATOM 581 C CA . GLY A 1 73 ? -1.207 5.572 3.714 1.00 85.00 73 GLY A CA 1
ATOM 582 C C . GLY A 1 73 ? -2.250 5.284 2.627 1.00 85.00 73 GLY A C 1
ATOM 583 O O . GLY A 1 73 ? -3.306 5.921 2.589 1.00 85.00 73 GLY A O 1
ATOM 584 N N . VAL A 1 74 ? -2.005 4.276 1.785 1.00 86.75 74 VAL A N 1
ATOM 585 C CA . VAL A 1 74 ? -2.980 3.809 0.780 1.00 86.75 74 VAL A CA 1
ATOM 586 C C . V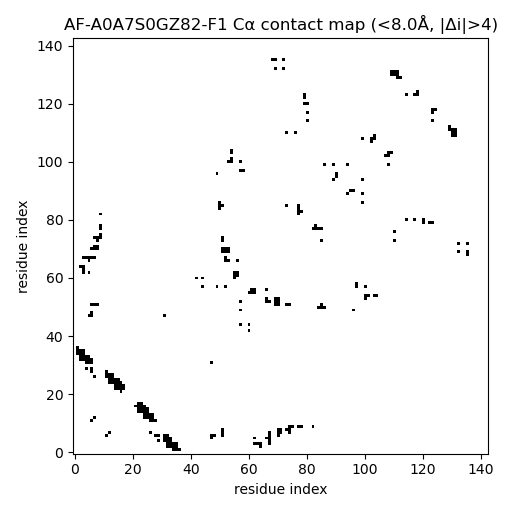AL A 1 74 ? -4.234 3.232 1.451 1.00 86.75 74 VAL A C 1
ATOM 588 O O . VAL A 1 74 ? -5.351 3.491 1.006 1.00 86.75 74 VAL A O 1
ATOM 591 N N . THR A 1 75 ? -4.072 2.506 2.557 1.00 88.44 75 THR A N 1
ATOM 592 C CA . THR A 1 75 ? -5.184 1.953 3.349 1.00 88.44 75 THR A CA 1
ATOM 593 C C . THR A 1 75 ? -6.052 3.055 3.957 1.00 88.44 75 THR A C 1
ATOM 595 O O . THR A 1 75 ? -7.278 2.984 3.903 1.00 88.44 75 THR A O 1
ATOM 598 N N . MET A 1 76 ? -5.445 4.118 4.492 1.00 85.50 76 MET A N 1
ATOM 599 C CA . MET A 1 76 ? -6.187 5.284 4.985 1.00 85.50 76 MET A CA 1
ATOM 600 C C . MET A 1 76 ? -6.965 5.970 3.858 1.00 85.50 76 MET A C 1
ATOM 602 O O . MET A 1 76 ? -8.133 6.315 4.037 1.00 85.50 76 MET A O 1
ATOM 606 N N . TRP A 1 77 ? -6.352 6.122 2.681 1.00 82.81 77 TRP A N 1
ATOM 607 C CA . TRP A 1 77 ? -7.024 6.642 1.489 1.00 82.81 77 TRP A CA 1
ATOM 608 C C . TRP A 1 77 ? -8.234 5.783 1.089 1.00 82.81 77 TRP A C 1
ATOM 610 O O . TRP A 1 77 ? -9.309 6.318 0.818 1.00 82.81 77 TRP A O 1
ATOM 620 N N . GLU A 1 78 ? -8.091 4.458 1.118 1.00 86.62 78 GL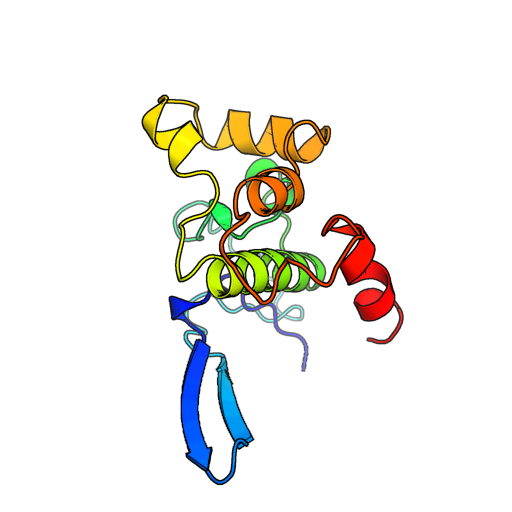U A N 1
ATOM 621 C CA . GLU A 1 78 ? -9.169 3.504 0.842 1.00 86.62 78 GLU A CA 1
ATOM 622 C C . GLU A 1 78 ? -10.328 3.659 1.839 1.00 86.62 78 GLU A C 1
ATOM 624 O O . GLU A 1 78 ? -11.487 3.751 1.422 1.00 86.62 78 GLU A O 1
ATOM 629 N N . ILE A 1 79 ? -10.028 3.771 3.138 1.00 85.00 79 ILE A N 1
ATOM 630 C CA . ILE A 1 79 ? -11.024 3.986 4.201 1.00 85.00 79 ILE A CA 1
ATOM 631 C C . ILE A 1 79 ? -11.784 5.302 3.979 1.00 85.00 79 ILE A C 1
ATOM 633 O O . ILE A 1 79 ? -13.018 5.307 3.962 1.00 85.00 79 ILE A O 1
ATOM 637 N N . LEU A 1 80 ? -11.070 6.410 3.747 1.00 81.00 80 LEU A N 1
ATOM 638 C CA . LEU A 1 80 ? -11.668 7.734 3.512 1.00 81.00 80 LEU A CA 1
ATOM 639 C C . LEU A 1 80 ? -12.570 7.760 2.273 1.00 81.00 80 LEU A C 1
ATOM 641 O O . LEU A 1 80 ? -13.548 8.510 2.217 1.00 81.00 80 LEU A O 1
ATOM 645 N N . LEU A 1 81 ? -12.255 6.922 1.287 1.00 79.75 81 LEU A N 1
ATOM 646 C CA . LEU A 1 81 ? -13.006 6.784 0.048 1.00 79.75 81 LEU A CA 1
ATOM 647 C C . LEU A 1 81 ? -13.989 5.612 0.045 1.00 79.75 81 LEU A C 1
ATOM 649 O O . LEU A 1 81 ? -14.518 5.273 -1.014 1.00 79.75 81 LEU A O 1
ATOM 653 N N . ARG A 1 82 ? -14.295 5.042 1.216 1.00 84.44 82 ARG A N 1
ATOM 654 C CA . ARG A 1 82 ? -15.301 3.984 1.400 1.00 84.44 82 ARG A CA 1
ATOM 655 C C . ARG A 1 82 ? -14.996 2.718 0.589 1.00 84.44 82 ARG A C 1
ATOM 657 O O . ARG A 1 82 ? -15.882 2.177 -0.069 1.00 84.44 82 ARG A O 1
ATOM 664 N N . GLY A 1 83 ? -13.747 2.256 0.631 1.00 83.06 83 GLY A N 1
ATOM 665 C CA . GLY A 1 83 ? -13.323 0.998 0.007 1.00 83.06 83 GLY A CA 1
ATOM 666 C C . GLY A 1 83 ? -13.036 1.106 -1.491 1.00 83.06 83 GLY A C 1
ATOM 667 O O . GLY A 1 83 ? -13.119 0.113 -2.215 1.00 83.06 83 GLY A O 1
ATOM 668 N N . ARG A 1 84 ? -12.737 2.308 -2.005 1.00 83.62 84 ARG A N 1
ATOM 669 C CA . ARG A 1 84 ? -12.279 2.438 -3.396 1.00 83.62 84 ARG A CA 1
ATOM 670 C C . ARG A 1 84 ? -10.928 1.749 -3.557 1.00 83.62 84 ARG A C 1
ATOM 672 O O . ARG A 1 84 ? -10.015 1.978 -2.777 1.00 83.62 84 ARG A O 1
ATOM 679 N N . SER A 1 85 ? -10.796 0.972 -4.630 1.00 85.69 85 SER A N 1
ATOM 680 C CA . SER A 1 85 ? -9.520 0.362 -5.000 1.00 85.69 85 SER A CA 1
ATOM 681 C C . SER A 1 85 ? -8.575 1.414 -5.608 1.00 85.69 85 SER A C 1
ATOM 683 O O . SER A 1 85 ? -9.005 2.174 -6.493 1.00 85.69 85 SER A O 1
ATOM 685 N N . PRO A 1 86 ? -7.303 1.480 -5.167 1.00 84.69 86 PRO A N 1
ATOM 686 C CA . PRO A 1 86 ? -6.324 2.407 -5.723 1.00 84.69 86 PRO A CA 1
ATOM 687 C C . PRO A 1 86 ? -6.124 2.169 -7.223 1.00 84.69 86 PRO A C 1
ATOM 689 O O . PRO A 1 86 ? -6.110 1.035 -7.692 1.00 84.69 86 PRO A O 1
ATOM 692 N N . TYR A 1 87 ? -5.989 3.252 -7.991 1.00 85.44 87 TYR A N 1
ATOM 693 C CA . TYR A 1 87 ? -5.708 3.227 -9.437 1.00 85.44 87 TYR A CA 1
ATOM 694 C C . TYR A 1 87 ? -6.720 2.482 -10.330 1.00 85.44 87 TYR A C 1
ATOM 696 O O . TYR A 1 87 ? -6.485 2.367 -11.532 1.00 85.44 87 TYR A O 1
ATOM 704 N N . ARG A 1 88 ? -7.873 2.040 -9.804 1.00 86.44 88 ARG A N 1
ATOM 705 C CA . ARG A 1 88 ? -8.894 1.281 -10.553 1.00 86.44 88 ARG A CA 1
ATOM 706 C C . ARG A 1 88 ? -9.252 1.900 -11.909 1.00 86.44 88 ARG A C 1
ATOM 708 O O . ARG A 1 88 ? -9.269 1.206 -12.916 1.00 86.44 88 ARG A O 1
ATOM 715 N N . HIS A 1 89 ? -9.460 3.213 -11.946 1.00 84.12 89 HIS A N 1
ATOM 716 C CA . HIS A 1 89 ? -9.805 3.941 -13.170 1.00 84.12 89 HIS A CA 1
ATOM 717 C C . HIS A 1 89 ? -8.696 3.916 -14.242 1.00 84.12 89 HIS A C 1
ATOM 719 O O . HIS A 1 89 ? -8.983 4.055 -15.427 1.00 84.12 89 HIS A O 1
ATOM 725 N N . LEU A 1 90 ? -7.426 3.765 -13.850 1.00 86.38 90 LEU A N 1
ATOM 726 C CA . LEU A 1 90 ? -6.295 3.632 -14.776 1.00 86.38 90 LEU A CA 1
ATOM 727 C C . LEU A 1 90 ? -6.214 2.205 -15.328 1.00 86.38 90 LEU A C 1
ATOM 729 O O . LEU A 1 90 ? -5.973 2.021 -16.520 1.00 86.38 90 LEU A O 1
ATOM 733 N N . VAL A 1 91 ? -6.494 1.209 -14.482 1.00 87.31 91 VAL A N 1
ATOM 734 C CA . VAL A 1 91 ? -6.591 -0.202 -14.889 1.00 87.31 91 VAL A CA 1
ATOM 735 C C . VAL A 1 91 ? -7.750 -0.405 -15.868 1.00 87.31 91 VAL A C 1
ATOM 737 O O . VAL A 1 91 ? -7.578 -1.050 -16.898 1.00 87.31 91 VAL A O 1
ATOM 740 N N . GLU A 1 92 ? -8.908 0.208 -15.612 1.00 87.94 92 GLU A N 1
ATOM 741 C CA . GLU A 1 92 ? -10.061 0.200 -16.527 1.00 87.94 92 GLU A CA 1
ATOM 742 C C . GLU A 1 92 ? -9.727 0.862 -17.877 1.00 87.94 92 GLU A C 1
ATOM 744 O O . GLU A 1 92 ? -10.191 0.415 -18.926 1.00 87.94 92 GLU A O 1
ATOM 749 N N . LYS A 1 93 ? -8.836 1.863 -17.875 1.00 90.69 93 LYS A N 1
ATOM 750 C CA . LYS A 1 93 ? -8.252 2.472 -19.084 1.00 90.69 93 LYS A CA 1
ATOM 751 C C . LYS A 1 93 ? -7.126 1.643 -19.718 1.00 90.69 93 LYS A C 1
ATOM 753 O O . LYS A 1 93 ? -6.470 2.125 -20.638 1.00 90.69 93 LYS A O 1
ATOM 758 N N . LYS A 1 94 ? -6.909 0.408 -19.257 1.00 93.19 94 LYS A N 1
ATOM 759 C CA . LYS A 1 94 ? -5.881 -0.530 -19.738 1.00 93.19 94 LYS A CA 1
ATOM 760 C C . LYS A 1 94 ? -4.446 -0.006 -19.607 1.00 93.19 94 LYS A C 1
ATOM 762 O O . LYS A 1 94 ? -3.567 -0.422 -20.360 1.00 93.19 94 LYS A O 1
ATOM 767 N N . ILE A 1 95 ? -4.188 0.883 -18.648 1.00 89.44 95 ILE A N 1
ATOM 768 C CA . ILE A 1 95 ? -2.823 1.296 -18.307 1.00 89.44 95 ILE A CA 1
ATOM 769 C C . ILE A 1 95 ? -2.195 0.188 -17.456 1.00 89.44 95 ILE A C 1
ATOM 771 O O . ILE A 1 95 ? -2.803 -0.286 -16.495 1.00 89.44 95 ILE A O 1
ATOM 775 N N . SER A 1 96 ? -0.987 -0.245 -17.819 1.00 92.12 96 SER A N 1
ATOM 776 C CA . SER A 1 96 ? -0.300 -1.325 -17.110 1.00 92.12 96 SER A CA 1
ATOM 777 C C . SER A 1 96 ? 0.107 -0.896 -15.690 1.00 92.12 96 SER A C 1
ATOM 779 O O . SER A 1 96 ? 0.473 0.265 -15.484 1.00 92.12 96 SER A O 1
ATOM 781 N N . PRO A 1 97 ? 0.122 -1.818 -14.707 1.00 88.94 97 PRO A N 1
ATOM 782 C CA . PRO A 1 97 ? 0.599 -1.517 -13.355 1.00 88.94 97 PRO A CA 1
ATOM 783 C C . PRO A 1 97 ? 2.010 -0.917 -13.321 1.00 88.94 97 PRO A C 1
ATOM 785 O O . PRO A 1 97 ? 2.266 0.011 -12.560 1.00 88.94 97 PRO A O 1
ATOM 788 N N . GLY A 1 98 ? 2.906 -1.382 -14.199 1.00 89.38 98 GLY A N 1
ATOM 789 C CA . GLY A 1 98 ? 4.262 -0.840 -14.311 1.00 89.38 98 GLY A CA 1
ATOM 790 C C . GLY A 1 98 ? 4.294 0.624 -14.752 1.00 89.38 98 GLY A C 1
ATOM 791 O O . GLY A 1 98 ? 5.018 1.420 -14.159 1.00 89.38 98 GLY A O 1
ATOM 792 N N . GLU A 1 99 ? 3.472 1.010 -15.732 1.00 90.19 99 GLU A N 1
ATOM 793 C CA . GLU A 1 99 ? 3.376 2.414 -16.145 1.00 90.19 99 GLU A CA 1
ATOM 794 C C . GLU A 1 99 ? 2.740 3.279 -15.050 1.00 90.19 99 GLU A C 1
ATOM 796 O O . GLU A 1 99 ? 3.203 4.390 -14.801 1.00 90.19 99 GLU A O 1
ATOM 801 N N . ILE A 1 100 ? 1.730 2.765 -14.340 1.00 87.62 100 ILE A N 1
ATOM 802 C CA . ILE A 1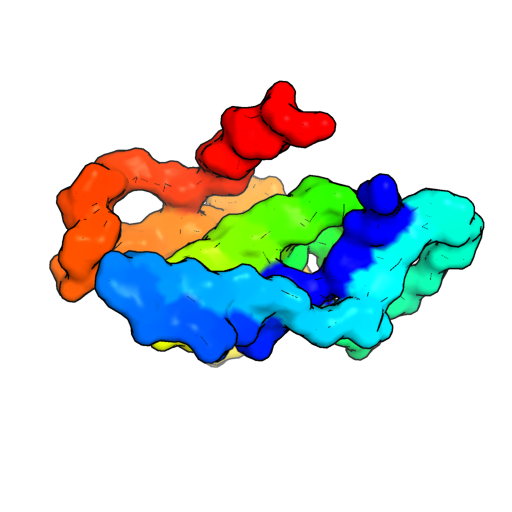 100 ? 1.138 3.460 -13.185 1.00 87.62 100 ILE A CA 1
ATOM 803 C C . ILE A 1 100 ? 2.210 3.716 -12.120 1.00 87.62 100 ILE A C 1
ATOM 805 O O . ILE A 1 100 ? 2.347 4.847 -11.654 1.00 87.62 100 ILE A O 1
ATOM 809 N N . MET A 1 101 ? 3.005 2.701 -11.775 1.00 86.50 101 MET A N 1
ATOM 810 C CA . MET A 1 101 ? 4.056 2.817 -10.762 1.00 86.50 101 MET A CA 1
ATOM 811 C C . MET A 1 101 ? 5.176 3.767 -11.178 1.00 86.50 101 MET A C 1
ATOM 813 O O . MET A 1 101 ? 5.605 4.588 -10.369 1.00 86.50 101 MET A O 1
ATOM 817 N N . ARG A 1 102 ? 5.581 3.756 -12.451 1.00 86.50 102 ARG A N 1
ATOM 818 C CA . ARG A 1 102 ? 6.549 4.725 -12.986 1.00 86.50 102 ARG A CA 1
ATOM 819 C C . ARG A 1 102 ? 6.046 6.164 -12.841 1.00 86.50 102 ARG A C 1
ATOM 821 O O . ARG A 1 102 ? 6.796 7.047 -12.433 1.00 86.50 102 ARG A O 1
ATOM 828 N N . ARG A 1 103 ? 4.763 6.403 -13.129 1.00 83.94 103 ARG A N 1
ATOM 829 C CA . ARG A 1 103 ? 4.124 7.723 -12.991 1.00 83.94 103 ARG A CA 1
ATOM 830 C C . ARG A 1 103 ? 3.995 8.174 -11.539 1.00 83.94 103 ARG A C 1
ATOM 832 O O . ARG A 1 103 ? 4.177 9.352 -11.243 1.00 83.94 103 ARG A O 1
ATOM 839 N N . VAL A 1 104 ? 3.721 7.246 -10.625 1.00 83.31 104 VAL A N 1
ATOM 840 C CA . VAL A 1 104 ? 3.758 7.508 -9.177 1.00 83.31 104 VAL A CA 1
ATOM 841 C C . VAL A 1 104 ? 5.176 7.885 -8.736 1.00 83.31 104 VAL A C 1
ATOM 843 O O . VAL A 1 104 ? 5.337 8.867 -8.015 1.00 83.31 104 VAL A O 1
ATOM 846 N N . GLN A 1 105 ? 6.201 7.175 -9.218 1.00 81.62 105 GLN A N 1
ATOM 847 C CA . GLN A 1 105 ? 7.606 7.425 -8.876 1.00 81.62 105 GLN A CA 1
ATOM 848 C C . GLN A 1 105 ? 8.081 8.825 -9.289 1.00 81.62 105 GLN A C 1
ATOM 850 O O . GLN A 1 105 ? 8.788 9.480 -8.52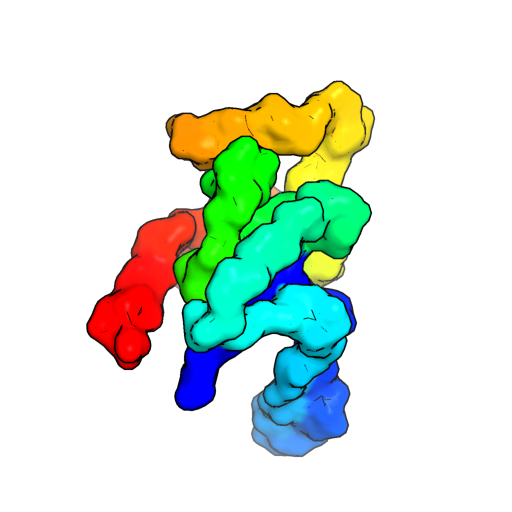9 1.00 81.62 105 GLN A O 1
ATOM 855 N N . VAL A 1 106 ? 7.661 9.312 -10.461 1.00 79.69 106 VAL A N 1
ATOM 856 C CA . VAL A 1 106 ? 7.980 10.677 -10.929 1.00 79.69 106 VAL A CA 1
ATOM 857 C C . VAL A 1 106 ? 7.026 11.747 -10.379 1.00 79.69 106 VAL A C 1
ATOM 859 O O . VAL A 1 106 ? 7.153 12.922 -10.715 1.00 79.69 106 VAL A O 1
ATOM 862 N N . GLY A 1 107 ? 6.061 11.364 -9.536 1.00 74.00 107 GLY A N 1
ATOM 863 C CA . GLY A 1 107 ? 5.126 12.281 -8.882 1.00 74.00 107 GLY A CA 1
ATOM 864 C C . GLY A 1 107 ? 3.960 12.777 -9.747 1.00 74.00 107 GLY A C 1
ATOM 865 O O . GLY A 1 107 ? 3.244 13.680 -9.308 1.00 74.00 107 GLY A O 1
ATOM 866 N N . GLU A 1 108 ? 3.735 12.194 -10.931 1.00 70.94 108 GLU A N 1
ATOM 867 C CA . GLU A 1 108 ? 2.604 12.511 -11.826 1.00 70.94 108 GLU A CA 1
ATOM 868 C C . GLU A 1 108 ? 1.264 12.115 -11.187 1.00 70.94 108 GLU A C 1
ATOM 870 O O . GLU A 1 108 ? 0.272 12.841 -11.287 1.00 70.94 108 GLU A O 1
ATOM 875 N N . PHE A 1 109 ? 1.242 10.993 -10.461 1.00 68.81 109 PHE A N 1
ATOM 876 C CA . PHE A 1 109 ? 0.079 10.562 -9.692 1.00 68.81 109 PHE A CA 1
ATOM 877 C C . PHE A 1 109 ? 0.329 10.669 -8.194 1.00 68.81 109 PHE A C 1
ATOM 879 O O . PHE A 1 109 ? 1.183 9.987 -7.632 1.00 68.81 109 PHE A O 1
ATOM 886 N N . ARG A 1 110 ? -0.495 11.484 -7.529 1.00 64.38 110 ARG A N 1
ATOM 887 C CA . ARG A 1 110 ? -0.584 11.543 -6.069 1.00 64.38 110 ARG A CA 1
ATOM 888 C C . ARG A 1 110 ? -1.940 11.006 -5.628 1.00 64.38 110 ARG A C 1
ATOM 890 O O . ARG A 1 110 ? -2.968 11.328 -6.225 1.00 64.38 110 ARG A O 1
ATOM 897 N N . LEU A 1 111 ? -1.963 10.237 -4.541 1.00 57.94 111 LEU A N 1
ATOM 898 C CA . LEU A 1 111 ? -3.215 9.754 -3.939 1.00 57.94 111 LEU A CA 1
ATOM 899 C C . LEU A 1 111 ? -4.133 10.924 -3.521 1.00 57.94 111 LEU A C 1
ATOM 901 O O . LEU A 1 111 ? -5.358 10.821 -3.614 1.00 57.94 111 LEU A O 1
ATOM 905 N N . SER A 1 112 ? -3.550 12.081 -3.179 1.00 53.00 112 SER A N 1
ATOM 906 C CA . SER A 1 112 ? -4.273 13.329 -2.890 1.00 53.00 112 SER A CA 1
ATOM 907 C C . SER A 1 112 ? -5.057 13.910 -4.061 1.00 53.00 112 SER A C 1
ATOM 909 O O . SER A 1 112 ? -6.082 14.553 -3.833 1.00 53.00 112 SER A O 1
ATOM 911 N N . THR A 1 113 ? -4.648 13.681 -5.309 1.00 48.09 113 THR A N 1
ATOM 912 C CA . THR A 1 113 ? -5.362 14.228 -6.474 1.00 48.09 113 THR A CA 1
ATOM 913 C C . THR A 1 113 ? -6.760 13.610 -6.611 1.00 48.09 113 THR A C 1
ATOM 915 O O . THR A 1 113 ? -7.685 14.276 -7.071 1.00 48.09 113 THR A O 1
ATOM 918 N N . CYS A 1 114 ? -6.954 12.378 -6.120 1.00 42.81 114 CYS A N 1
ATOM 919 C CA . CYS A 1 114 ? -8.261 11.714 -6.074 1.00 42.81 114 CYS A CA 1
ATOM 920 C C . CYS A 1 114 ? -9.158 12.193 -4.914 1.00 42.81 114 CYS A C 1
ATOM 922 O O . CYS A 1 114 ? -10.379 12.129 -5.038 1.00 42.81 114 CYS A O 1
ATOM 924 N N . LEU A 1 115 ? -8.592 12.709 -3.812 1.00 45.53 115 LEU A N 1
ATOM 925 C CA . LEU A 1 115 ? -9.367 13.239 -2.674 1.00 45.53 115 LEU A CA 1
ATOM 926 C C . LEU A 1 115 ? -10.071 14.565 -3.015 1.00 45.53 115 LEU A C 1
ATOM 928 O O . LEU A 1 115 ? -11.163 14.837 -2.522 1.00 45.53 115 LEU A O 1
ATOM 932 N N . LYS A 1 116 ? -9.504 15.365 -3.929 1.00 44.50 116 LYS A N 1
ATOM 933 C CA . LYS A 1 116 ? -10.139 16.609 -4.409 1.00 44.50 116 LYS A CA 1
ATOM 934 C C . LYS A 1 116 ? -11.452 16.366 -5.165 1.00 44.50 116 LYS A C 1
ATOM 936 O O . LYS A 1 116 ? -12.269 17.268 -5.258 1.00 44.50 116 LYS A O 1
ATOM 941 N N . GLN A 1 117 ? -11.675 15.153 -5.676 1.00 43.50 117 GLN A N 1
ATOM 942 C CA . GLN A 1 117 ? -12.891 14.792 -6.415 1.00 43.50 117 GLN A CA 1
ATOM 943 C C . GLN A 1 117 ? -14.039 14.330 -5.501 1.00 43.50 117 GLN A C 1
ATOM 945 O O . GLN A 1 117 ? -15.146 14.079 -5.976 1.00 43.50 117 GLN A O 1
ATOM 950 N N . THR A 1 118 ? -13.818 14.227 -4.186 1.00 47.16 118 THR A N 1
ATOM 951 C CA . THR A 1 118 ? -14.848 13.840 -3.213 1.00 47.16 118 THR A CA 1
ATOM 952 C C . THR A 1 118 ? -15.406 15.036 -2.449 1.00 47.16 118 THR A C 1
ATOM 954 O O . THR A 1 118 ? -15.284 15.115 -1.232 1.00 47.16 118 THR A O 1
ATOM 957 N N . HIS A 1 119 ? -16.095 15.942 -3.149 1.00 48.38 119 HIS A N 1
ATOM 958 C CA . HIS A 1 119 ? -16.818 17.073 -2.536 1.00 48.38 119 HIS A CA 1
ATOM 959 C C . HIS A 1 119 ? -17.940 16.652 -1.558 1.00 48.38 119 HIS A C 1
ATOM 961 O O . HIS A 1 119 ? -18.475 17.484 -0.836 1.00 48.38 119 HIS A O 1
ATOM 967 N N . SER A 1 120 ? -18.296 15.363 -1.520 1.00 44.22 120 SER A N 1
ATOM 968 C CA . SER A 1 120 ? -19.384 14.804 -0.706 1.00 44.22 120 SER A CA 1
ATOM 969 C C . SER A 1 120 ? -18.920 14.109 0.586 1.00 44.22 120 SER A C 1
ATOM 971 O O . SER A 1 120 ? -19.774 13.660 1.351 1.00 44.22 120 SER A O 1
ATOM 973 N N . CYS A 1 121 ? -17.612 13.972 0.851 1.00 38.38 121 CYS A N 1
ATOM 974 C CA . CYS A 1 121 ? -17.137 13.279 2.055 1.00 38.38 121 CYS A CA 1
ATOM 975 C C . CYS A 1 121 ? -16.873 14.282 3.201 1.00 38.38 121 CYS A C 1
ATOM 977 O O . CYS A 1 121 ? -15.918 15.056 3.107 1.00 38.38 121 CYS A O 1
ATOM 979 N N . PRO A 1 122 ? -17.656 14.272 4.301 1.00 40.38 122 PRO A N 1
ATOM 980 C CA . PRO A 1 122 ? -17.539 15.251 5.392 1.00 40.38 122 PRO A CA 1
ATOM 981 C C . PRO A 1 122 ? -16.219 15.173 6.180 1.00 40.38 122 PRO A C 1
ATOM 983 O O . PRO A 1 122 ? -15.920 16.076 6.955 1.00 40.38 122 PRO A O 1
ATOM 986 N N . PHE A 1 123 ? -15.420 14.119 5.980 1.00 36.78 123 PHE A N 1
ATOM 987 C CA . PHE A 1 123 ? -14.078 13.986 6.556 1.00 36.78 123 PHE A CA 1
ATOM 988 C C . PHE A 1 123 ? -12.991 14.711 5.745 1.00 36.78 123 PHE A C 1
ATOM 990 O O . PHE A 1 123 ? -11.961 15.077 6.300 1.00 36.78 123 PHE A O 1
ATOM 997 N N . VAL A 1 124 ? -13.216 14.940 4.445 1.00 40.28 124 VAL A N 1
ATOM 998 C CA . VAL A 1 124 ? -12.232 15.544 3.524 1.00 40.28 124 VAL A CA 1
ATOM 999 C C . VAL A 1 124 ? -12.355 17.073 3.492 1.00 40.28 124 VAL A C 1
ATOM 1001 O O . VAL A 1 124 ? -11.396 17.769 3.185 1.00 40.28 124 VAL A O 1
ATOM 1004 N N . SER A 1 125 ? -13.511 17.625 3.874 1.00 36.19 125 SER A N 1
ATOM 1005 C CA . SER A 1 125 ? -13.775 19.072 3.844 1.00 36.19 125 SER A CA 1
ATOM 1006 C C . SER A 1 125 ? -13.027 19.893 4.904 1.00 36.19 125 SER A C 1
ATOM 1008 O O . SER A 1 125 ? -13.113 21.117 4.878 1.00 36.19 125 SER A O 1
ATOM 1010 N N . LYS A 1 126 ? -12.294 19.253 5.828 1.00 37.59 126 LYS A N 1
ATOM 1011 C CA . LYS A 1 126 ? -11.528 19.933 6.891 1.00 37.59 126 LYS A CA 1
ATOM 1012 C C . LYS A 1 126 ? -10.008 19.834 6.750 1.00 37.59 126 LYS A C 1
ATOM 1014 O O . LYS A 1 126 ? -9.301 20.482 7.514 1.00 37.59 126 LYS A O 1
ATOM 1019 N N . THR A 1 127 ? -9.490 19.082 5.782 1.00 40.41 127 THR A N 1
ATOM 1020 C CA . THR A 1 127 ? -8.048 18.969 5.530 1.00 40.41 127 THR A CA 1
ATOM 1021 C C . THR A 1 127 ? -7.704 19.677 4.222 1.00 40.41 127 THR A C 1
ATOM 1023 O O . THR A 1 127 ? -7.773 19.113 3.135 1.00 40.41 127 THR A O 1
ATOM 1026 N N . HIS A 1 128 ? -7.332 20.956 4.320 1.00 34.12 128 HIS A N 1
ATOM 1027 C CA . HIS A 1 128 ? -6.858 21.743 3.172 1.00 34.12 128 HIS A CA 1
ATOM 1028 C C . HIS A 1 128 ? -5.471 21.315 2.659 1.00 34.12 128 HIS A C 1
ATOM 1030 O O . HIS A 1 128 ? -4.997 21.839 1.651 1.00 34.12 128 HIS A O 1
ATOM 1036 N N . GLU A 1 129 ? -4.835 20.338 3.303 1.00 37.19 129 GLU A N 1
ATOM 1037 C CA . GLU A 1 129 ? -3.503 19.870 2.951 1.00 37.19 129 GLU A CA 1
ATOM 1038 C C . GLU A 1 129 ? -3.578 18.526 2.229 1.00 37.19 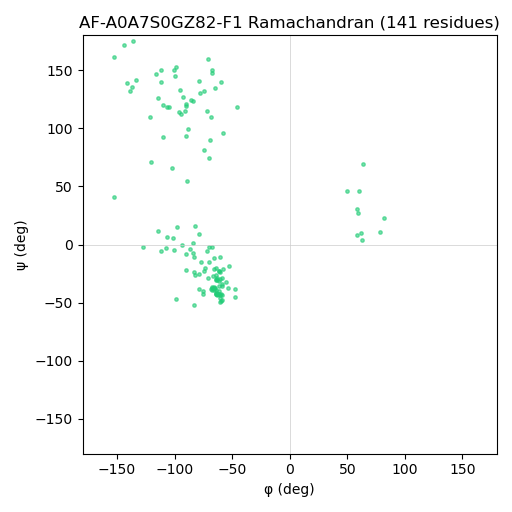129 GLU A C 1
ATOM 1040 O O . GLU A 1 129 ? -4.080 17.514 2.717 1.00 37.19 129 GLU A O 1
ATOM 1045 N N . SER A 1 130 ? -3.101 18.555 0.992 1.00 36.94 130 SER A N 1
ATOM 1046 C CA . SER A 1 130 ? -2.880 17.408 0.126 1.00 36.94 130 SER A CA 1
ATOM 1047 C C . SER A 1 130 ? -2.175 16.269 0.860 1.00 36.94 130 SER A C 1
ATOM 1049 O O . SER A 1 130 ? -1.016 16.427 1.210 1.00 36.94 130 SER A O 1
ATOM 1051 N N . PHE A 1 131 ? -2.824 15.104 0.982 1.00 40.22 131 PHE A N 1
ATOM 1052 C CA . PHE A 1 131 ? -2.188 13.849 1.406 1.00 40.22 131 PHE A CA 1
ATOM 1053 C C . PHE A 1 131 ? -1.025 13.500 0.461 1.00 40.22 131 PHE A C 1
ATOM 1055 O O . PHE A 1 131 ? -1.218 12.985 -0.650 1.00 40.22 131 PHE A O 1
ATOM 1062 N N . THR A 1 132 ? 0.190 13.870 0.849 1.00 42.78 132 THR A N 1
ATOM 1063 C CA . THR A 1 132 ? 1.418 13.443 0.183 1.00 42.78 132 THR A CA 1
ATOM 1064 C C . THR A 1 132 ? 2.021 12.280 0.967 1.00 42.78 132 THR A C 1
ATOM 1066 O O . THR A 1 132 ? 1.849 12.208 2.183 1.00 42.78 132 THR A O 1
ATOM 1069 N N . PRO A 1 133 ? 2.779 11.382 0.320 1.00 39.72 133 PRO A N 1
ATOM 1070 C CA . PRO A 1 133 ? 3.646 10.443 1.033 1.00 39.72 133 PRO A CA 1
ATOM 1071 C C . PRO A 1 133 ? 4.602 11.140 2.025 1.00 39.72 133 PRO A C 1
ATOM 1073 O O . PRO A 1 133 ? 5.095 10.508 2.952 1.00 39.72 133 PRO A O 1
ATOM 1076 N N . GLU A 1 134 ? 4.836 12.455 1.888 1.00 36.59 134 GLU A N 1
ATOM 1077 C CA . GLU A 1 134 ? 5.609 13.252 2.848 1.00 36.59 134 GLU A CA 1
ATOM 1078 C C . GLU A 1 134 ? 4.853 13.543 4.151 1.00 36.59 134 GLU A C 1
ATOM 1080 O O . GLU A 1 134 ? 5.502 13.732 5.171 1.00 36.59 134 GLU A O 1
ATOM 1085 N N . MET A 1 135 ? 3.517 13.511 4.177 1.00 38.81 135 MET A N 1
ATOM 1086 C CA . MET A 1 135 ? 2.744 13.630 5.426 1.00 38.81 135 MET A CA 1
ATOM 1087 C C . MET A 1 135 ? 2.885 12.396 6.327 1.00 38.81 135 MET A C 1
ATOM 1089 O O . MET A 1 135 ? 2.585 12.470 7.514 1.00 38.81 135 MET A O 1
ATOM 1093 N N . ALA A 1 136 ? 3.394 11.278 5.796 1.00 39.56 136 ALA A N 1
ATOM 1094 C CA . ALA A 1 136 ? 3.829 10.140 6.601 1.00 39.56 136 ALA A CA 1
ATOM 1095 C C . ALA A 1 136 ? 5.261 10.315 7.154 1.00 39.56 136 ALA A C 1
ATOM 1097 O O . ALA A 1 136 ? 5.660 9.552 8.027 1.00 39.56 136 ALA A O 1
ATOM 1098 N N . LYS A 1 137 ? 6.043 11.317 6.709 1.00 36.91 137 LYS A N 1
ATOM 1099 C CA . LYS A 1 137 ? 7.421 11.553 7.194 1.00 36.91 137 LYS A CA 1
ATOM 1100 C C . LYS A 1 137 ? 7.526 11.967 8.669 1.00 36.91 137 LYS A C 1
ATOM 1102 O O . LYS A 1 137 ? 8.453 11.484 9.308 1.00 36.91 137 LYS A O 1
ATOM 1107 N N . PRO A 1 138 ? 6.619 12.771 9.254 1.00 32.03 138 PRO A N 1
ATOM 1108 C CA . PRO A 1 138 ? 6.638 13.030 10.697 1.00 32.03 138 PRO A CA 1
ATOM 1109 C C . PRO A 1 138 ? 6.396 11.760 11.531 1.00 32.03 138 PRO A C 1
ATOM 1111 O O . PRO A 1 138 ? 6.960 11.615 12.605 1.00 32.03 138 PRO A O 1
ATOM 1114 N N . LEU A 1 139 ? 5.627 10.798 10.999 1.00 34.12 139 LEU A N 1
ATOM 1115 C CA . LEU A 1 139 ? 5.452 9.461 11.590 1.00 34.12 139 LEU A CA 1
ATOM 1116 C C . LEU A 1 139 ? 6.694 8.561 11.409 1.00 34.12 139 LEU A C 1
ATOM 1118 O O . LEU A 1 139 ? 6.853 7.593 12.144 1.00 34.12 139 LEU A O 1
ATOM 1122 N N . ILE A 1 140 ? 7.572 8.874 10.446 1.00 35.34 140 ILE A N 1
ATOM 1123 C CA . ILE A 1 140 ? 8.841 8.174 10.169 1.00 35.34 140 ILE A CA 1
ATOM 1124 C C . ILE A 1 140 ? 9.975 8.656 11.095 1.00 35.34 140 ILE A C 1
ATOM 1126 O O . ILE A 1 140 ? 10.900 7.892 11.342 1.00 35.34 140 ILE A O 1
ATOM 1130 N N . SER A 1 141 ? 9.930 9.887 11.621 1.00 29.09 141 SER A N 1
ATOM 1131 C CA . SER A 1 141 ? 10.966 10.417 12.531 1.00 29.09 141 SER A CA 1
ATOM 1132 C C . SER A 1 141 ? 10.791 10.031 14.005 1.00 29.09 141 SER A C 1
ATOM 1134 O O . SER A 1 141 ? 11.674 10.328 14.805 1.00 29.09 141 SER A O 1
ATOM 1136 N N . GLU A 1 142 ? 9.674 9.393 14.368 1.00 28.84 142 GLU A N 1
ATOM 1137 C CA . GLU A 1 142 ? 9.338 9.008 15.752 1.00 28.84 142 GLU A CA 1
ATOM 1138 C C . GLU A 1 142 ? 9.274 7.478 15.983 1.00 28.84 142 GLU A C 1
ATOM 1140 O O . GLU A 1 142 ? 8.830 7.032 17.041 1.00 28.84 142 GLU A O 1
ATOM 1145 N N . ILE A 1 143 ? 9.747 6.667 15.023 1.00 31.31 143 ILE A N 1
ATOM 1146 C CA . ILE A 1 143 ? 9.951 5.205 15.150 1.00 31.31 143 ILE A CA 1
ATOM 1147 C C . ILE A 1 143 ? 11.437 4.885 14.995 1.00 31.31 143 ILE A C 1
ATOM 1149 O O . ILE A 1 143 ? 11.942 4.049 15.780 1.00 31.31 143 ILE A O 1
#

Mean predicted aligned error: 10.16 Å

Solvent-accessible surface area (backbone atoms only — not comparable to full-atom values): 8866 Å² total; per-residue (Å²): 139,62,68,34,46,68,56,53,38,62,92,30,51,43,80,77,48,80,54,95,93,43,72,46,72,44,83,50,73,64,90,60,43,43,52,76,84,51,91,72,80,74,86,59,84,88,77,58,65,62,77,35,46,44,44,56,39,72,74,70,64,55,80,44,66,65,36,42,54,44,5,46,53,46,25,52,52,19,58,77,56,74,68,49,66,67,67,48,76,44,48,75,68,69,48,52,69,67,61,53,33,53,36,39,69,75,59,77,52,51,77,30,69,62,56,74,73,44,88,81,41,85,80,56,80,76,55,92,66,74,60,45,84,66,71,51,44,72,65,60,78,77,114

Organism: NCBI:txid1561963

Foldseek 3Di:
DAKFQQAQALVQKDFDDADPNDTDIDGHDSVVMDGPPDPDPPQPLPDGDLLLFALCCNPVVDTDNLRSLSSVLVRVLCVLVVNDGHCVVVVVVVNDSNNVNVCVVVVVDDSQVVLVVCPPRPVSVPDPDRDGSCVCVVVVVVD

Radius of gyration: 16.03 Å; Cα contacts (8 Å, |Δi|>4): 158; chains: 1; bounding box: 38×37×44 Å

Sequence (143 aa):
HGFIHRDIACRNILVTHVRNNLTSVKISDFGLAYNIGDQVQVSLRSAFSWPWHPPECYIDSLFSKGADVWALGVTMWEILLRGRSPYRHLVEKKISPGEIMRRVQVGEFRLSTCLKQTHSCPFVSKTHESFTPEMAKPLISEI

InterPro domains:
  IPR000719 Protein kinase domain [PS50011] (1-143)
  IPR001245 Serine-threonine/tyrosine-protein kinase, catalytic domain [PF07714] (2-95)
  IPR008266 Tyrosine-protein kinase, active site [PS00109] (3-15)
  IPR011009 Protein kinase-like domain superfamily [SSF56112] (1-112)
  IPR020635 Tyrosine-protein kinase, catalytic domain [SM00219] (1-131)
  IPR050122 Receptor Tyrosine Kinase [PTHR24416] (2-101)

Secondary structure (DSSP, 8-state):
--EE-S---GGGEEEEEEETTEEEEEE--GGG-EETT-S-----TTTS-GGGS-HHHHHT----HHHHHHHHHHHHHHHHTTSPPTTHHHHHTT--HHHHHHHHHTTS--HHHHHTT-TT-TTTTT--S---GGGGHHHHTT-

Nearest PDB structures (foldseek):
  4yju-assembly1_A  TM=8.354E-01  e=7.592E-06  Homo sapiens
  3pp0-assembly1_A  TM=8.463E-01  e=1.877E-05  Homo sapiens
  3bce-assembly2_B  TM=8.164E-01  e=1.767E-05  Homo sapiens
  4yjp-assembly1_A  TM=6.367E-01  e=3.261E-06  Homo sapiens
  4riy-assembly2_C  TM=7.041E-01  e=5.515E-04  Homo sapiens

pLDDT: mean 72.93, std 20.37, range [28.84, 94.5]